Protein AF-D5WQ94-F1 (afdb_monomer)

pLDDT: mean 73.51, std 14.51, range [47.47, 91.06]

Foldseek 3Di:
DPDPPVVVVVVVVVVVVCVVVVPDDVVVVVVVCCVPPVPDDDDDPVVVVVVVCCVVPVVPDPPPPD

Mean predicted aligned error: 12.31 Å

Secondary structure (DSSP, 8-state):
--SSHHHHHHHHHHHHHHHHTT---HHHHHHHHHHH-TTSPPPPHHHHHHHHHIIIII--------

InterPro domains:
  IPR007423 Selenoprotein, putative [PF04328] (6-66)
  IPR007423 Selenoprotein, putative [PTHR38453] (6-66)

Structure (mmCIF, N/CA/C/O backbone):
data_AF-D5WQ94-F1
#
_entry.id   AF-D5WQ94-F1
#
loop_
_atom_site.group_PDB
_atom_site.id
_atom_site.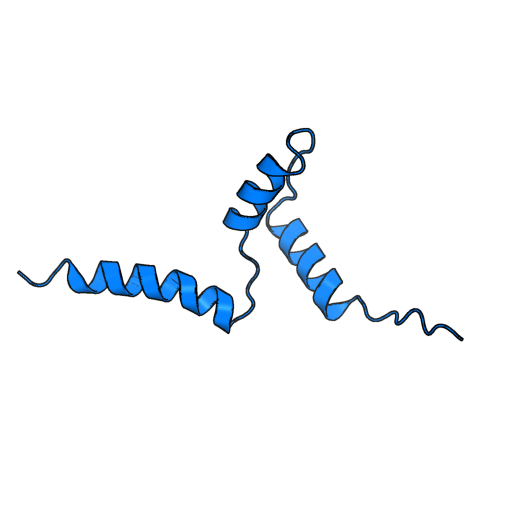type_symbol
_atom_site.label_atom_id
_atom_site.label_alt_id
_atom_site.label_comp_id
_atom_site.label_asym_id
_atom_site.label_entity_id
_atom_site.label_seq_id
_atom_site.pdbx_PDB_ins_code
_atom_site.Cartn_x
_atom_site.Cartn_y
_atom_site.Cartn_z
_atom_site.occupancy
_atom_site.B_iso_or_equiv
_atom_site.auth_seq_id
_atom_site.auth_comp_id
_atom_site.auth_asym_id
_atom_site.auth_atom_id
_atom_site.pdbx_PDB_model_num
ATOM 1 N N . MET A 1 1 ? 22.355 10.163 -32.677 1.00 47.66 1 MET A N 1
ATOM 2 C CA . MET A 1 1 ? 21.387 9.045 -32.719 1.00 47.66 1 MET A CA 1
ATOM 3 C C . MET A 1 1 ? 21.737 8.020 -31.629 1.00 47.66 1 MET A C 1
ATOM 5 O O . MET A 1 1 ? 22.131 6.917 -31.947 1.00 47.66 1 MET A O 1
ATOM 9 N N . VAL A 1 2 ? 21.670 8.413 -30.344 1.00 55.34 2 VAL A N 1
ATOM 10 C CA . VAL A 1 2 ? 21.882 7.576 -29.129 1.00 55.34 2 VAL A CA 1
ATOM 11 C C . VAL A 1 2 ? 21.161 8.287 -27.968 1.00 55.34 2 VAL A C 1
ATOM 13 O O . VAL A 1 2 ? 21.794 8.851 -27.085 1.00 55.34 2 VAL A O 1
ATOM 16 N N . LYS A 1 3 ? 19.836 8.449 -28.035 1.00 47.47 3 LYS A N 1
ATOM 17 C CA . LYS A 1 3 ? 19.070 9.063 -26.923 1.00 47.47 3 LYS A CA 1
ATOM 18 C C . LYS A 1 3 ? 17.901 8.194 -26.452 1.00 47.47 3 LYS A C 1
ATOM 20 O O . LYS A 1 3 ? 17.596 8.218 -25.274 1.00 47.47 3 LYS A O 1
ATOM 25 N N . SER A 1 4 ? 17.365 7.330 -27.315 1.00 57.91 4 SER A N 1
ATOM 26 C CA . SER A 1 4 ? 16.194 6.495 -27.005 1.00 57.91 4 SER A CA 1
ATOM 27 C C . SER A 1 4 ? 16.495 5.237 -26.169 1.00 57.91 4 SER A C 1
ATOM 29 O O . SER A 1 4 ? 15.639 4.771 -25.435 1.00 57.91 4 SER A O 1
ATOM 31 N N . SER A 1 5 ? 17.717 4.685 -26.213 1.00 56.72 5 SER A N 1
ATOM 32 C CA . SER A 1 5 ? 18.007 3.368 -25.606 1.00 56.72 5 SER A CA 1
ATOM 33 C C . SER A 1 5 ? 18.100 3.362 -24.072 1.00 56.72 5 SER A C 1
ATOM 35 O O . SER A 1 5 ? 18.018 2.292 -23.470 1.00 56.72 5 SER A O 1
ATOM 37 N N . VAL A 1 6 ? 18.315 4.518 -23.436 1.00 60.69 6 VAL A N 1
ATOM 38 C CA . VAL A 1 6 ? 18.451 4.618 -21.970 1.00 60.69 6 VAL A CA 1
ATOM 39 C C . VAL A 1 6 ? 17.096 4.737 -21.274 1.00 60.69 6 VAL A C 1
ATOM 41 O O . VAL A 1 6 ? 16.917 4.202 -20.184 1.00 60.69 6 VAL A O 1
ATOM 44 N N . GLU A 1 7 ? 16.118 5.373 -21.920 1.00 59.41 7 GLU A N 1
ATOM 45 C CA . GLU A 1 7 ? 14.784 5.607 -21.354 1.00 59.41 7 GLU A CA 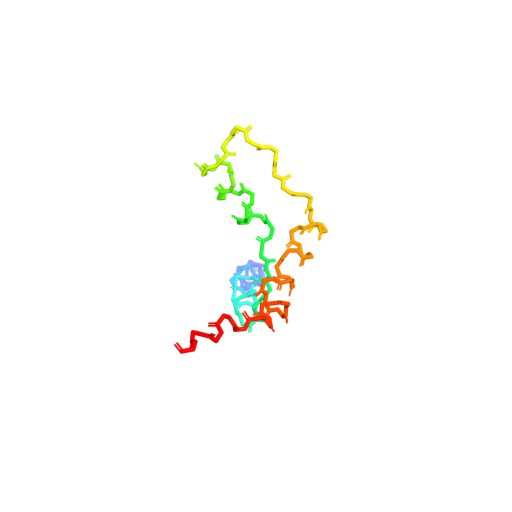1
ATOM 46 C C . GLU A 1 7 ? 13.971 4.304 -21.298 1.00 59.41 7 GLU A C 1
ATOM 48 O O . GLU A 1 7 ? 13.383 3.976 -20.264 1.00 59.41 7 GLU A O 1
ATOM 53 N N . ASP A 1 8 ? 14.049 3.490 -22.356 1.00 59.62 8 ASP A N 1
ATOM 54 C CA . ASP A 1 8 ? 13.441 2.155 -22.419 1.00 59.62 8 ASP A CA 1
ATOM 55 C C . ASP A 1 8 ? 14.000 1.187 -21.362 1.00 59.62 8 ASP A C 1
ATOM 57 O O . ASP A 1 8 ? 13.283 0.324 -20.843 1.00 59.62 8 ASP A O 1
ATOM 61 N N . TRP A 1 9 ? 15.283 1.327 -21.014 1.00 59.06 9 TRP A N 1
ATOM 62 C CA . TRP A 1 9 ? 15.938 0.473 -20.023 1.00 59.06 9 TRP A CA 1
ATOM 63 C C . TRP A 1 9 ? 15.603 0.899 -18.588 1.00 59.06 9 TRP A C 1
ATOM 65 O O . TRP A 1 9 ? 15.324 0.052 -17.739 1.00 59.06 9 TRP A O 1
ATOM 75 N N . LEU A 1 10 ? 15.519 2.206 -18.327 1.00 60.78 10 LEU A N 1
ATOM 76 C CA . LEU A 1 10 ? 15.072 2.748 -17.040 1.00 60.78 10 LEU A CA 1
ATOM 77 C C . LEU A 1 10 ? 13.612 2.390 -16.742 1.00 60.78 10 LEU A C 1
ATOM 79 O O . LEU A 1 10 ? 13.285 2.022 -15.611 1.00 60.78 10 LEU A O 1
ATOM 83 N N . CYS A 1 11 ? 12.742 2.428 -17.753 1.00 59.09 11 CYS A N 1
ATOM 84 C CA . CYS A 1 11 ? 11.339 2.057 -17.589 1.00 59.09 11 CYS 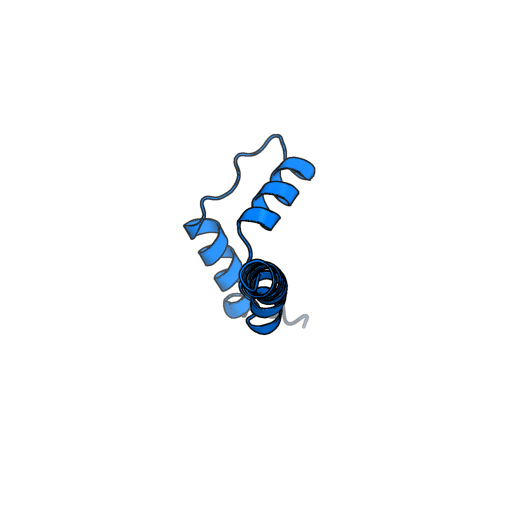A CA 1
ATOM 85 C C . CYS A 1 11 ? 11.184 0.556 -17.273 1.00 59.09 11 CYS A C 1
ATOM 87 O O . CYS A 1 11 ? 10.448 0.184 -16.358 1.00 59.09 11 CYS A O 1
ATOM 89 N N . LYS A 1 12 ? 11.963 -0.311 -17.941 1.00 56.03 12 LYS A N 1
ATOM 90 C CA . LYS A 1 12 ? 12.013 -1.759 -17.652 1.00 56.03 12 LYS A CA 1
ATOM 91 C C . LYS A 1 12 ? 12.620 -2.085 -16.283 1.00 56.03 12 LYS A C 1
ATOM 93 O O . LYS A 1 12 ? 12.153 -3.008 -15.613 1.00 56.03 12 LYS A O 1
ATOM 98 N N . LEU A 1 13 ? 13.621 -1.331 -15.828 1.00 55.84 13 LEU A N 1
ATOM 99 C CA . LEU A 1 13 ? 14.192 -1.499 -14.489 1.00 55.84 13 LEU A CA 1
ATOM 100 C C . LEU A 1 13 ? 13.251 -1.031 -13.375 1.00 55.84 13 LEU A C 1
ATOM 102 O O . LEU A 1 13 ? 13.189 -1.685 -12.333 1.00 55.84 13 LEU A O 1
ATOM 106 N N . ARG A 1 14 ? 12.473 0.040 -13.584 1.00 55.59 14 ARG A N 1
ATOM 107 C CA . ARG A 1 14 ? 11.500 0.545 -12.595 1.00 55.59 14 ARG A CA 1
ATOM 108 C C . ARG A 1 14 ? 10.492 -0.531 -12.177 1.00 55.59 14 ARG A C 1
ATOM 110 O O . ARG A 1 14 ? 10.103 -0.575 -11.011 1.00 55.59 14 ARG A O 1
ATOM 117 N N . THR A 1 15 ? 10.102 -1.411 -13.097 1.00 55.84 15 THR A N 1
ATOM 118 C CA . THR A 1 15 ? 9.168 -2.514 -12.820 1.00 55.84 15 THR A CA 1
ATOM 119 C C . THR A 1 15 ? 9.840 -3.667 -12.063 1.00 55.84 15 THR A C 1
ATOM 121 O O . THR A 1 15 ? 9.242 -4.243 -11.155 1.00 55.84 15 THR A O 1
ATOM 124 N N . ASN A 1 16 ? 11.109 -3.968 -12.361 1.00 55.28 16 ASN A N 1
ATOM 125 C CA . ASN A 1 16 ? 11.837 -5.069 -11.719 1.00 55.28 16 ASN A CA 1
ATOM 126 C C . ASN A 1 16 ? 12.336 -4.736 -10.307 1.00 55.28 16 ASN A C 1
ATOM 128 O O . ASN A 1 16 ? 12.263 -5.581 -9.419 1.00 55.28 16 ASN A O 1
ATOM 132 N N . VAL A 1 17 ? 12.779 -3.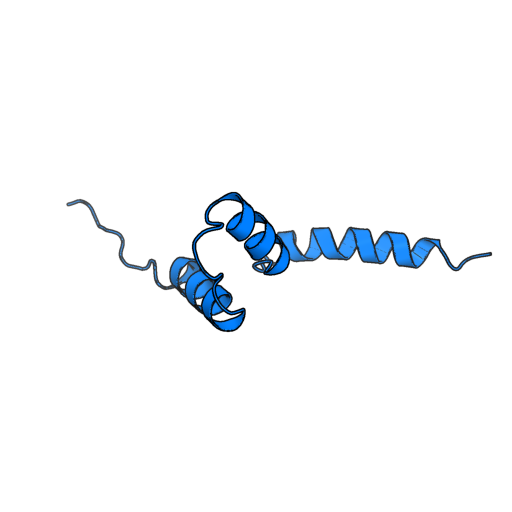502 -10.060 1.00 56.72 17 VAL A N 1
ATOM 133 C CA . VAL A 1 17 ? 13.271 -3.078 -8.737 1.00 56.72 17 VAL A CA 1
ATOM 134 C C . VAL A 1 17 ? 12.166 -3.189 -7.676 1.00 56.72 17 VAL A C 1
ATOM 136 O O . VAL A 1 17 ? 12.406 -3.704 -6.590 1.00 56.72 17 VAL A O 1
ATOM 139 N N . LYS A 1 18 ? 10.921 -2.809 -7.987 1.00 56.28 18 LYS A N 1
ATOM 140 C CA . LYS A 1 18 ? 9.798 -2.895 -7.030 1.00 56.28 18 LYS A CA 1
ATOM 141 C C . LYS A 1 18 ? 9.531 -4.329 -6.554 1.00 56.28 18 LYS A C 1
ATOM 143 O O . LYS A 1 18 ? 9.277 -4.540 -5.370 1.00 56.28 18 LYS A O 1
ATOM 148 N N . THR A 1 19 ? 9.669 -5.298 -7.459 1.00 58.34 19 THR A N 1
ATOM 149 C CA . THR A 1 19 ? 9.521 -6.731 -7.162 1.00 58.34 19 THR A CA 1
ATOM 150 C C . THR A 1 19 ? 10.686 -7.249 -6.319 1.00 58.34 19 THR A C 1
ATOM 152 O O . THR A 1 19 ? 10.465 -7.947 -5.334 1.00 58.34 19 THR A O 1
ATOM 155 N N . VAL A 1 20 ? 11.922 -6.856 -6.651 1.00 61.34 20 VAL A N 1
ATOM 156 C CA . VAL A 1 20 ? 13.134 -7.285 -5.928 1.00 61.34 20 VAL A CA 1
ATOM 157 C C . VAL A 1 20 ? 13.166 -6.752 -4.493 1.00 61.34 20 VAL A C 1
ATOM 159 O O . VAL A 1 20 ? 13.556 -7.473 -3.580 1.00 61.34 20 VAL A O 1
ATOM 162 N N . PHE A 1 21 ? 12.724 -5.512 -4.270 1.00 61.88 21 PHE A N 1
ATOM 163 C CA . PHE A 1 21 ? 12.732 -4.891 -2.941 1.00 61.88 21 PHE A CA 1
ATOM 164 C C . PHE A 1 21 ? 11.448 -5.129 -2.131 1.00 61.88 21 PHE A C 1
ATOM 166 O O . PHE A 1 21 ? 11.353 -4.651 -1.001 1.00 61.88 21 PHE A O 1
ATOM 173 N N . GLY A 1 22 ? 10.452 -5.838 -2.682 1.00 65.12 22 GLY A N 1
ATOM 174 C CA . GLY A 1 22 ? 9.171 -6.075 -2.005 1.00 65.12 22 GLY A CA 1
ATOM 175 C C . GLY A 1 22 ? 8.469 -4.779 -1.581 1.00 65.12 22 GLY A C 1
ATOM 176 O O . GLY A 1 22 ? 7.807 -4.744 -0.539 1.00 65.12 22 GLY A O 1
ATOM 177 N N . MET A 1 23 ? 8.669 -3.697 -2.342 1.00 68.88 23 MET A N 1
ATOM 178 C CA . MET A 1 23 ? 8.077 -2.398 -2.033 1.00 68.88 23 MET A CA 1
ATOM 179 C C . MET A 1 23 ? 6.620 -2.380 -2.492 1.00 68.88 23 MET A C 1
ATOM 181 O O . MET A 1 23 ? 6.345 -2.726 -3.643 1.00 68.88 23 MET A O 1
ATOM 185 N N . PRO A 1 24 ? 5.683 -1.950 -1.634 1.00 73.81 24 PRO A N 1
ATOM 186 C CA . PRO A 1 24 ? 4.287 -1.902 -2.015 1.00 73.81 24 PRO A CA 1
ATOM 187 C C . PRO A 1 24 ? 4.064 -0.750 -3.008 1.00 73.81 24 PRO A C 1
ATOM 189 O O . PRO A 1 24 ? 4.516 0.382 -2.800 1.00 73.81 24 PRO A O 1
ATOM 192 N N . ASP A 1 25 ? 3.388 -1.060 -4.115 1.00 83.44 25 ASP A N 1
ATOM 193 C CA . ASP A 1 25 ? 3.093 -0.114 -5.187 1.00 83.44 25 ASP A CA 1
ATOM 194 C C . ASP A 1 25 ? 1.707 0.516 -4.990 1.00 83.44 25 ASP A C 1
ATOM 196 O O . ASP A 1 25 ? 0.680 -0.162 -5.056 1.00 83.44 25 ASP A O 1
ATOM 200 N N . TYR A 1 26 ? 1.684 1.820 -4.709 1.00 85.56 26 TYR A N 1
ATOM 201 C CA . TYR A 1 26 ? 0.442 2.541 -4.424 1.00 85.56 26 TYR A CA 1
ATOM 202 C C . TYR A 1 26 ? -0.431 2.741 -5.674 1.00 85.56 26 TYR A C 1
ATOM 204 O O . TYR A 1 26 ? -1.653 2.745 -5.564 1.00 85.56 26 TYR A O 1
ATOM 212 N N . GLU A 1 27 ? 0.169 2.870 -6.861 1.00 84.81 27 GLU A N 1
ATOM 213 C CA . GLU A 1 27 ? -0.578 3.049 -8.115 1.00 84.81 27 GLU A CA 1
ATOM 214 C C . GLU A 1 27 ? -1.357 1.766 -8.447 1.00 84.81 27 GLU A C 1
ATOM 216 O O . GLU A 1 27 ? -2.576 1.806 -8.616 1.00 84.81 27 GLU A O 1
ATOM 221 N N . ALA A 1 28 ? -0.693 0.608 -8.378 1.00 85.19 28 ALA A N 1
ATOM 222 C CA . ALA A 1 28 ? -1.330 -0.697 -8.543 1.00 85.19 28 ALA A CA 1
ATOM 223 C C . ALA A 1 28 ? -2.396 -0.977 -7.464 1.00 85.19 28 ALA A C 1
ATOM 225 O O . ALA A 1 28 ? -3.414 -1.624 -7.736 1.00 85.19 28 ALA A O 1
ATOM 226 N N . TYR A 1 29 ? -2.195 -0.488 -6.230 1.00 87.31 29 TYR A N 1
ATOM 227 C CA . TYR A 1 29 ? -3.226 -0.535 -5.190 1.00 87.31 29 TYR A CA 1
ATOM 228 C C . TYR A 1 29 ? -4.473 0.252 -5.599 1.00 87.31 29 TYR A C 1
ATOM 230 O O . TYR A 1 29 ? -5.566 -0.296 -5.480 1.00 87.31 29 TYR A O 1
ATOM 238 N N . LEU A 1 30 ? -4.328 1.479 -6.108 1.00 88.50 30 LEU A N 1
ATOM 239 C CA . LEU A 1 30 ? -5.460 2.303 -6.537 1.00 88.50 30 LEU A CA 1
ATOM 240 C C . LEU A 1 30 ? -6.225 1.668 -7.699 1.00 88.50 30 LEU A C 1
ATOM 242 O O . LEU A 1 30 ? -7.451 1.594 -7.641 1.00 88.50 30 LEU A O 1
ATOM 246 N N . GLU A 1 31 ? -5.526 1.157 -8.714 1.00 89.31 31 GLU A N 1
ATOM 247 C CA . GLU A 1 31 ? -6.163 0.471 -9.846 1.00 89.31 31 GLU A CA 1
ATOM 248 C C . GLU A 1 31 ? -6.976 -0.743 -9.384 1.00 89.31 31 GLU A C 1
ATOM 250 O O . GLU A 1 31 ? -8.117 -0.948 -9.807 1.00 89.31 31 GLU A O 1
ATOM 255 N N . ARG A 1 32 ? -6.414 -1.545 -8.473 1.00 89.00 32 ARG A N 1
ATOM 256 C CA . ARG A 1 32 ? -7.121 -2.684 -7.881 1.00 89.00 32 ARG A CA 1
ATOM 257 C C . ARG A 1 32 ? -8.279 -2.228 -6.998 1.00 89.00 32 ARG A C 1
ATOM 259 O O . ARG A 1 32 ? -9.351 -2.818 -7.075 1.00 89.00 32 ARG A O 1
ATOM 266 N N . HIS A 1 33 ? -8.090 -1.193 -6.184 1.00 90.25 33 HIS A N 1
ATOM 267 C CA . HIS A 1 33 ? -9.122 -0.666 -5.296 1.00 90.25 33 HIS A CA 1
ATOM 268 C C . HIS A 1 33 ? -10.329 -0.174 -6.093 1.00 90.25 33 HIS A C 1
ATOM 270 O O . HIS A 1 33 ? -11.454 -0.518 -5.761 1.00 90.25 33 HIS A O 1
ATOM 276 N N . GLN A 1 34 ? -10.105 0.554 -7.187 1.00 88.62 34 GLN A N 1
ATOM 277 C CA . GLN A 1 34 ? -11.179 1.010 -8.070 1.00 88.62 34 GLN A CA 1
ATOM 278 C C . GLN A 1 34 ? -11.942 -0.155 -8.715 1.00 88.62 34 GLN A C 1
ATOM 280 O O . GLN A 1 34 ? -13.153 -0.071 -8.888 1.00 88.62 34 GLN A O 1
ATOM 285 N N . ARG A 1 35 ? -11.256 -1.260 -9.042 1.00 90.56 35 ARG A N 1
ATOM 286 C CA 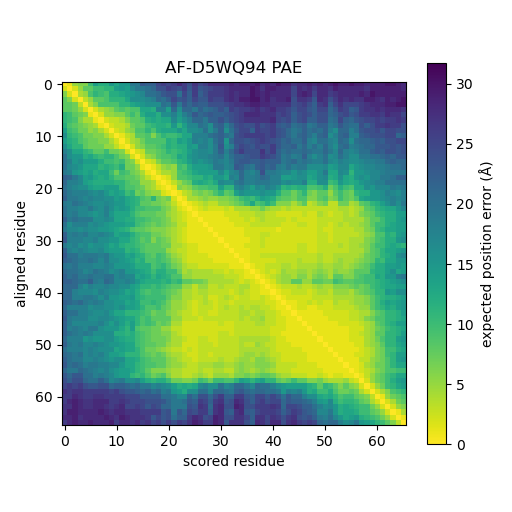. ARG A 1 35 ? -11.890 -2.459 -9.619 1.00 90.56 35 ARG A CA 1
ATOM 287 C C . ARG A 1 35 ? -12.670 -3.284 -8.594 1.00 90.56 35 ARG A C 1
ATOM 289 O O . ARG A 1 35 ? -13.706 -3.839 -8.936 1.00 90.56 35 ARG A O 1
ATOM 296 N N . VAL A 1 36 ? -12.151 -3.413 -7.373 1.00 90.50 36 VAL A N 1
ATOM 297 C CA . VAL A 1 36 ? -12.702 -4.310 -6.339 1.00 90.50 36 VAL A CA 1
ATOM 298 C C . VAL A 1 36 ? -13.711 -3.589 -5.440 1.00 90.50 36 VAL A C 1
ATOM 300 O O . VAL A 1 36 ? -14.724 -4.169 -5.059 1.00 90.50 36 VAL A O 1
ATOM 303 N N . HIS A 1 37 ? -13.447 -2.329 -5.101 1.00 86.00 37 HIS A N 1
ATOM 304 C CA . HIS A 1 37 ? -14.245 -1.516 -4.184 1.00 86.00 37 HIS A CA 1
ATOM 305 C C . HIS A 1 37 ? -14.449 -0.094 -4.735 1.00 86.00 37 HIS A C 1
ATOM 307 O O . HIS A 1 37 ? -13.940 0.869 -4.158 1.00 86.00 37 HIS A O 1
ATOM 313 N N . PRO A 1 38 ? -15.213 0.068 -5.832 1.00 84.44 38 PRO A N 1
ATOM 314 C CA . PRO A 1 38 ? -15.514 1.389 -6.391 1.00 84.44 38 PRO A CA 1
ATOM 315 C C . PRO A 1 38 ? -16.356 2.264 -5.446 1.00 84.44 38 PRO A C 1
ATOM 317 O O . PRO A 1 38 ? -16.354 3.483 -5.567 1.00 84.44 38 PRO A O 1
ATOM 320 N N . GLU A 1 39 ? -17.072 1.650 -4.502 1.00 89.00 39 GLU A N 1
ATOM 321 C CA . GLU A 1 39 ? -17.961 2.324 -3.547 1.00 89.00 39 GLU A CA 1
ATOM 322 C C . GLU A 1 39 ? -17.242 2.904 -2.316 1.00 89.00 39 GLU A C 1
ATOM 324 O O . GLU A 1 39 ? -17.844 3.656 -1.551 1.00 89.00 39 GLU A O 1
ATOM 329 N N . LYS A 1 40 ? -15.966 2.555 -2.098 1.00 88.44 40 LYS A N 1
ATOM 330 C CA . LYS A 1 40 ? -15.192 3.001 -0.931 1.00 88.44 40 LYS A CA 1
ATOM 331 C C . LYS A 1 40 ? -14.099 3.988 -1.350 1.00 88.44 40 LYS A C 1
ATOM 333 O O . LYS A 1 40 ? -13.515 3.830 -2.423 1.00 88.44 40 LYS A O 1
ATOM 338 N N . PRO A 1 41 ? -13.776 4.993 -0.520 1.00 89.00 41 PRO A N 1
ATOM 339 C CA . PRO A 1 41 ? -12.595 5.808 -0.755 1.00 89.00 41 PRO A CA 1
ATOM 340 C C . PRO A 1 41 ? -11.327 4.957 -0.548 1.00 89.00 41 PRO A C 1
ATOM 342 O O . PRO A 1 41 ? -11.268 4.191 0.418 1.00 89.00 41 PRO A O 1
ATOM 345 N N . PRO A 1 42 ? -10.315 5.067 -1.430 1.00 90.00 42 PRO A N 1
ATOM 346 C CA . PRO A 1 42 ? -9.039 4.397 -1.220 1.00 90.00 42 PRO A CA 1
ATOM 347 C C . PRO A 1 42 ? -8.317 4.974 0.004 1.00 90.00 42 PRO A C 1
ATOM 349 O O . PRO A 1 42 ? -8.476 6.151 0.334 1.00 90.00 42 PRO A O 1
ATOM 352 N N . LEU A 1 43 ? -7.485 4.151 0.644 1.00 89.62 43 LEU A N 1
ATOM 353 C CA . LEU A 1 43 ? -6.604 4.587 1.728 1.00 89.62 43 LEU A CA 1
ATOM 354 C C . LEU A 1 43 ? -5.634 5.650 1.224 1.00 89.62 43 LEU A C 1
ATOM 356 O O . LEU A 1 43 ? -5.164 5.570 0.087 1.00 89.62 43 LEU A O 1
ATOM 360 N N . SER A 1 44 ? -5.265 6.595 2.090 1.00 91.06 44 SER A N 1
ATOM 361 C CA . SER A 1 44 ? -4.157 7.491 1.776 1.00 91.06 44 SER A CA 1
ATOM 362 C C . SER A 1 44 ? -2.852 6.704 1.639 1.00 91.06 44 SER A C 1
ATOM 364 O O . SER A 1 44 ? -2.690 5.603 2.173 1.00 91.06 44 SER A O 1
ATOM 366 N N . ARG A 1 45 ? -1.871 7.288 0.944 1.00 86.75 45 ARG A N 1
ATOM 367 C CA . ARG A 1 45 ? -0.560 6.659 0.738 1.00 86.75 45 ARG A CA 1
ATOM 368 C C . ARG A 1 45 ? 0.052 6.195 2.059 1.00 86.75 45 ARG A C 1
ATOM 370 O O . ARG A 1 45 ? 0.504 5.061 2.151 1.00 86.75 45 ARG A O 1
ATOM 377 N N . GLN A 1 46 ? 0.045 7.054 3.076 1.00 88.06 46 GLN A N 1
ATOM 378 C CA . GLN A 1 46 ? 0.629 6.742 4.378 1.00 88.06 46 GLN A CA 1
ATOM 379 C C . GLN A 1 46 ? -0.112 5.598 5.076 1.00 88.06 46 GLN A C 1
ATOM 381 O O . GLN A 1 46 ? 0.536 4.679 5.566 1.00 88.06 46 GLN A O 1
ATOM 386 N N . GLU A 1 47 ? -1.445 5.614 5.072 1.00 89.88 47 GLU A N 1
ATOM 387 C CA . GLU A 1 47 ? -2.253 4.539 5.657 1.00 89.88 47 GLU A CA 1
ATOM 388 C C . GLU A 1 47 ? -2.022 3.204 4.952 1.00 89.88 47 GLU A C 1
ATOM 390 O O . GLU A 1 47 ? -1.887 2.180 5.616 1.00 89.88 47 GLU A O 1
ATOM 395 N N . PHE A 1 48 ? -1.892 3.214 3.624 1.00 89.50 48 PHE A N 1
ATOM 396 C CA . PHE A 1 48 ? -1.553 2.023 2.854 1.00 89.50 48 PHE A CA 1
ATOM 397 C C . PHE A 1 48 ? -0.189 1.442 3.261 1.00 89.50 48 PHE A C 1
ATOM 399 O O . PHE A 1 48 ? -0.083 0.236 3.480 1.00 89.50 48 PHE A O 1
ATOM 406 N N . TYR A 1 49 ? 0.843 2.279 3.423 1.00 87.69 49 TYR A N 1
ATOM 407 C CA . TYR A 1 49 ? 2.153 1.817 3.904 1.00 87.69 49 TYR A CA 1
ATOM 408 C C . TYR A 1 49 ? 2.084 1.298 5.344 1.00 87.69 49 TYR A C 1
ATOM 410 O O . TYR A 1 49 ? 2.655 0.250 5.633 1.00 87.69 49 TYR A O 1
ATOM 418 N N . THR A 1 50 ? 1.373 1.990 6.236 1.00 88.44 50 THR A N 1
ATOM 419 C CA . THR A 1 50 ? 1.194 1.553 7.627 1.00 88.44 50 THR A CA 1
ATOM 420 C C . THR A 1 50 ? 0.478 0.208 7.697 1.00 88.44 50 THR A C 1
ATOM 422 O O . THR A 1 50 ? 0.957 -0.690 8.383 1.00 88.44 50 THR A O 1
ATOM 425 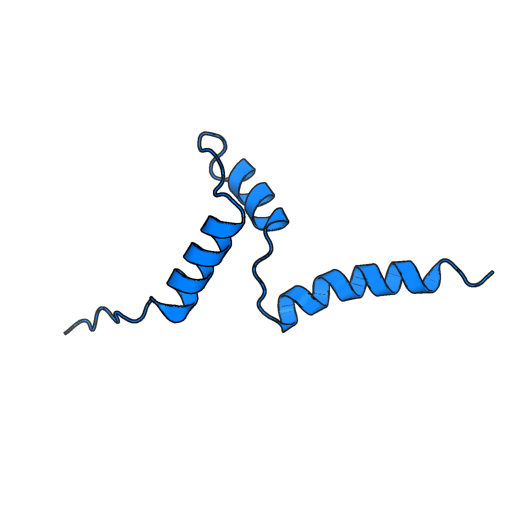N N . GLN A 1 51 ? -0.619 0.032 6.954 1.00 86.38 51 GLN A N 1
ATOM 426 C CA . GLN A 1 51 ? -1.347 -1.235 6.877 1.00 86.38 51 GLN A CA 1
ATOM 427 C C . GLN A 1 51 ? -0.466 -2.342 6.293 1.00 86.38 51 GLN A C 1
ATOM 429 O O . GLN A 1 51 ? -0.419 -3.431 6.848 1.00 86.38 51 GLN A O 1
ATOM 434 N N . TYR A 1 52 ? 0.297 -2.055 5.234 1.00 86.25 52 TYR A N 1
ATOM 435 C CA . TYR A 1 52 ? 1.233 -3.018 4.652 1.00 86.25 52 TYR A CA 1
ATOM 436 C C . TYR A 1 52 ? 2.308 -3.468 5.651 1.00 86.25 52 TYR A C 1
ATOM 438 O O . TYR A 1 52 ? 2.595 -4.659 5.764 1.00 86.25 52 TYR A O 1
ATOM 446 N N . LEU A 1 53 ? 2.904 -2.529 6.392 1.00 86.12 53 LEU A N 1
ATOM 447 C CA . LEU A 1 53 ? 3.889 -2.843 7.428 1.00 86.12 53 LEU A CA 1
ATOM 448 C C . LEU A 1 53 ? 3.256 -3.628 8.577 1.00 86.12 53 LEU A C 1
ATOM 450 O O . LEU A 1 53 ? 3.869 -4.574 9.066 1.00 86.12 53 LEU A O 1
ATOM 454 N N . LYS A 1 54 ? 2.028 -3.278 8.964 1.00 85.69 54 LYS A N 1
ATOM 455 C CA . LYS A 1 54 ? 1.257 -4.007 9.968 1.00 85.69 54 LYS A CA 1
ATOM 456 C C . LYS A 1 54 ? 1.004 -5.449 9.518 1.00 85.69 54 LYS A C 1
ATOM 458 O O . LYS A 1 54 ? 1.392 -6.382 10.204 1.00 85.69 54 LYS A O 1
ATOM 463 N N . ASP A 1 55 ? 0.479 -5.661 8.320 1.00 84.19 55 ASP A N 1
ATOM 464 C CA . ASP A 1 55 ? 0.222 -7.009 7.801 1.00 84.19 55 ASP A CA 1
ATOM 465 C C . ASP A 1 55 ? 1.513 -7.837 7.689 1.00 84.19 55 ASP A C 1
ATOM 467 O O . ASP A 1 55 ? 1.520 -9.041 7.955 1.00 84.19 55 ASP A O 1
ATOM 471 N N . ARG A 1 56 ? 2.630 -7.193 7.328 1.00 81.75 56 ARG A N 1
ATOM 472 C CA . ARG A 1 56 ? 3.926 -7.855 7.142 1.00 81.75 56 ARG A CA 1
ATOM 473 C C . ARG A 1 56 ? 4.662 -8.176 8.446 1.00 81.75 56 ARG A C 1
ATOM 475 O O . ARG A 1 56 ? 5.332 -9.203 8.499 1.00 81.75 56 ARG A O 1
ATOM 482 N N . TYR A 1 57 ? 4.599 -7.300 9.447 1.00 81.75 57 TYR A N 1
ATOM 483 C CA . TYR A 1 57 ? 5.426 -7.384 10.661 1.00 81.75 57 TYR A CA 1
ATOM 484 C C . TYR A 1 57 ? 4.619 -7.506 11.959 1.00 81.75 57 TYR A C 1
ATOM 486 O O . TYR A 1 57 ? 5.111 -8.085 12.922 1.00 81.75 57 TYR A O 1
ATOM 494 N N . ASP A 1 58 ? 3.394 -6.987 11.990 1.00 71.94 58 ASP A N 1
ATOM 495 C CA . ASP A 1 58 ? 2.479 -7.019 13.142 1.00 71.94 58 ASP A CA 1
ATOM 496 C C . ASP A 1 58 ? 1.505 -8.211 13.085 1.00 71.94 58 ASP A C 1
ATOM 498 O O . ASP A 1 58 ? 0.782 -8.474 14.040 1.00 71.94 58 ASP A O 1
ATOM 502 N N . SER A 1 59 ? 1.555 -9.039 12.032 1.00 62.25 59 SER A N 1
ATOM 503 C CA . SER A 1 59 ? 0.909 -10.367 11.985 1.00 62.25 59 SER A CA 1
ATOM 504 C C . SER A 1 59 ? 1.485 -11.378 12.999 1.00 62.25 59 SER A C 1
ATOM 506 O O . SER A 1 59 ? 1.173 -12.567 12.960 1.00 62.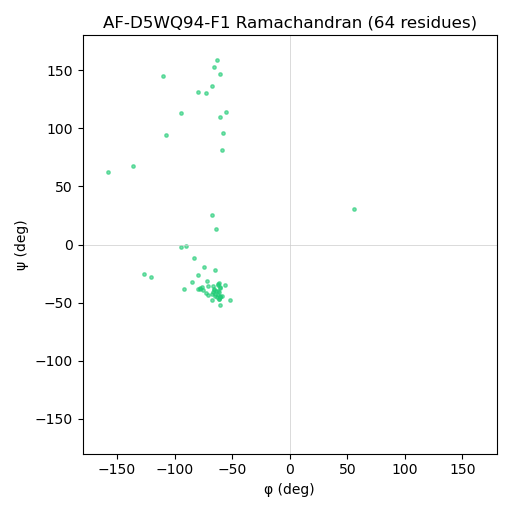25 59 SER A O 1
ATOM 508 N N . GLY A 1 60 ? 2.271 -10.90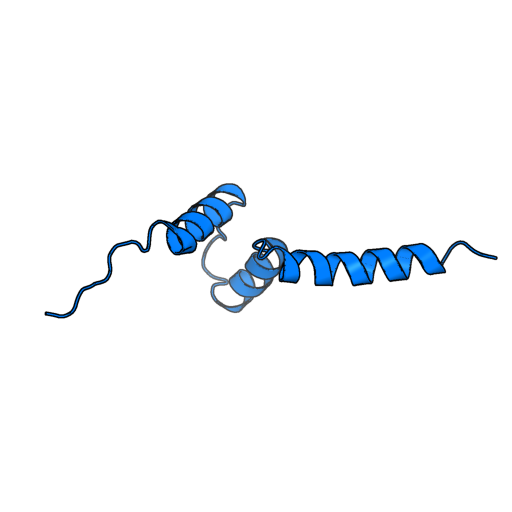2 13.971 1.00 59.56 60 GLY A N 1
ATOM 509 C CA . GLY A 1 60 ? 2.856 -11.624 15.100 1.00 59.56 60 GLY A CA 1
ATOM 510 C C . GLY A 1 60 ? 1.868 -12.126 16.156 1.00 59.56 60 GLY A C 1
ATOM 511 O O . GLY A 1 60 ? 2.264 -12.364 17.293 1.00 59.56 60 GLY A O 1
ATOM 512 N N . SER A 1 61 ? 0.608 -12.355 15.800 1.00 56.88 61 SER A N 1
ATOM 513 C CA . SER A 1 61 ? -0.192 -13.350 16.505 1.00 56.88 61 SER A CA 1
ATOM 514 C C . SER A 1 61 ? -0.354 -14.546 15.581 1.00 56.88 61 SER A C 1
ATOM 516 O O . SER A 1 61 ? -1.294 -14.564 14.784 1.00 56.88 61 SER A O 1
ATOM 518 N N . PRO A 1 62 ? 0.505 -15.584 15.678 1.00 60.84 62 PRO A N 1
ATOM 519 C CA . PRO A 1 62 ? 0.011 -16.895 15.329 1.00 60.84 62 PRO A CA 1
ATOM 520 C C . PRO A 1 62 ? -1.219 -17.078 16.214 1.00 60.84 62 PRO A C 1
ATOM 522 O O . PRO A 1 62 ? -1.107 -17.145 17.441 1.00 60.84 62 PRO A O 1
ATOM 525 N N . THR A 1 63 ? -2.402 -17.155 15.615 1.00 59.81 63 THR A N 1
ATOM 526 C CA . THR A 1 63 ? -3.442 -17.995 16.184 1.00 59.81 63 THR A CA 1
ATOM 527 C C . THR A 1 63 ? -2.829 -19.392 16.216 1.00 59.81 63 THR A C 1
ATOM 529 O O . THR A 1 63 ? -2.972 -20.189 15.294 1.00 59.81 63 THR A O 1
ATOM 532 N N . ARG A 1 64 ? -2.013 -19.646 17.250 1.00 60.84 64 ARG A N 1
ATOM 533 C CA . ARG A 1 64 ? -1.597 -20.973 17.659 1.00 60.84 64 ARG A CA 1
ATOM 534 C C . ARG A 1 64 ? -2.911 -21.6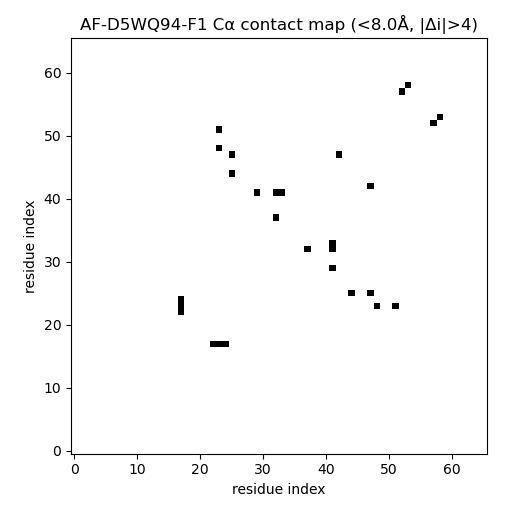63 17.941 1.00 60.84 64 ARG A C 1
ATOM 536 O O . ARG A 1 64 ? -3.527 -21.437 18.977 1.00 60.84 64 ARG A O 1
ATOM 543 N N . CYS A 1 65 ? -3.382 -22.392 16.942 1.00 69.56 65 CYS A N 1
ATOM 544 C CA . CYS A 1 65 ? -4.400 -23.388 17.139 1.00 69.56 65 CYS A CA 1
ATOM 545 C C . CYS A 1 65 ? -3.767 -24.371 18.125 1.00 69.56 65 CYS A C 1
ATOM 547 O O . CYS A 1 65 ? -2.729 -24.967 17.823 1.00 69.56 65 CYS A O 1
ATOM 549 N N . CYS A 1 66 ? -4.294 -24.349 19.347 1.00 62.00 66 CYS A N 1
ATOM 550 C CA . CYS A 1 66 ? -4.085 -25.382 20.344 1.00 62.00 66 CYS A CA 1
ATOM 551 C C . CYS A 1 66 ? -4.387 -26.758 19.745 1.00 62.00 66 CYS A C 1
ATOM 553 O O . CYS A 1 66 ? -5.323 -26.832 18.916 1.00 62.00 66 CYS A O 1
#

Radius of gyration: 17.6 Å; Cα contacts (8 Å, |Δi|>4): 14; chains: 1; bounding box: 40×34×53 Å

Solvent-accessible surface area (backbone atoms only — not comparable to full-atom values): 4216 Å² total; per-residue (Å²): 146,85,72,67,73,60,58,62,49,51,58,57,43,60,61,50,50,40,64,75,68,70,53,86,57,65,66,65,46,50,59,49,38,53,73,77,41,69,91,52,85,77,74,53,73,66,55,48,52,51,50,51,50,37,63,73,66,62,56,78,62,74,81,70,78,125

Sequence (66 aa):
MVKSSVEDWLCKLRTNVKTVFGMPDYEAYLERHQRVHPEKPPLSRQEFYTQYLKDRYDSGSPTRCC

Organism: Kyrpidia tusciae (strain DSM 2912 / NBRC 15312 / T2) (NCBI:txid562970)